Protein AF-A0A7C1F3K2-F1 (afdb_monomer_lite)

Sequence (156 aa):
MSYKEIQKGLMGLLIIILFFAMIFKSTFIVAGTPAAPENSDYEAYPPFNIVNAPPLVMLVLGRDHRNYYEAYTDTTDLNDDGIIDTSYNDAIEYYGYFDSWKCYVYDSTGTPKFVPTRVIDPLTTGNHHYCGGTNEWSGNFLNWLSMSRMDVLKKV

pLDDT: mean 80.81, std 11.97, range [49.84, 96.06]

Radius of gyration: 45.04 Å; chains: 1; bounding box: 130×44×69 Å

Secondary structure (DSSP, 8-state):
--HHHHHHHHHHHHHHHHHHHHHHHHHSTTSPPPPPPPGGGS-SS-S-----PPP---------GGGGSBSS-TT--SSSSSS---S--TTS---SSS-TTEEEEEE-SSS-EEEEEEEPPHHHHTT-----STTEEEHHHHHHHH-BHHHHTT--

Structure (mmCIF, N/CA/C/O backbone):
data_AF-A0A7C1F3K2-F1
#
_entry.id   AF-A0A7C1F3K2-F1
#
loop_
_atom_site.group_PDB
_atom_site.id
_atom_site.type_symbol
_atom_site.label_atom_id
_atom_site.label_alt_id
_atom_site.label_comp_id
_atom_site.label_asym_id
_atom_site.label_entity_id
_atom_site.label_seq_id
_atom_site.pdbx_PDB_ins_code
_atom_site.Cartn_x
_atom_site.Cartn_y
_atom_site.Cartn_z
_atom_site.occupancy
_atom_site.B_iso_or_equiv
_atom_site.auth_seq_id
_atom_site.auth_comp_id
_atom_site.auth_asym_id
_atom_site.auth_atom_id
_atom_site.pdbx_PDB_model_num
ATOM 1 N N . MET A 1 1 ? -115.269 -7.882 47.247 1.00 58.78 1 MET A N 1
ATOM 2 C CA . MET A 1 1 ? -114.058 -7.050 47.067 1.00 58.78 1 MET A CA 1
ATOM 3 C C . MET A 1 1 ? -114.365 -6.037 45.967 1.00 58.78 1 MET A C 1
ATOM 5 O O . MET A 1 1 ? -114.785 -6.450 44.897 1.00 58.78 1 MET A O 1
ATOM 9 N N . SER A 1 2 ? -114.353 -4.736 46.274 1.00 65.00 2 SER A N 1
ATOM 10 C CA . SER A 1 2 ? -114.984 -3.694 45.438 1.00 65.00 2 SER A CA 1
ATOM 11 C C . SER A 1 2 ? -114.157 -3.353 44.189 1.00 65.00 2 SER A C 1
ATOM 13 O O . SER A 1 2 ? -112.954 -3.121 44.293 1.00 65.00 2 SER A O 1
ATOM 15 N N . TYR A 1 3 ? -114.812 -3.268 43.023 1.00 68.06 3 TYR A N 1
ATOM 16 C CA . TYR A 1 3 ? -114.234 -2.971 41.697 1.00 68.06 3 TYR A CA 1
ATOM 17 C C . TYR A 1 3 ? -113.306 -1.738 41.677 1.00 68.06 3 TYR A C 1
ATOM 19 O O . TYR A 1 3 ? -112.302 -1.716 40.967 1.00 68.06 3 TYR A O 1
ATOM 27 N N . LYS A 1 4 ? -113.580 -0.739 42.528 1.00 69.44 4 LYS A N 1
ATOM 28 C CA . LYS A 1 4 ? -112.770 0.485 42.653 1.00 69.44 4 LYS A CA 1
ATOM 29 C C . LYS A 1 4 ? -111.348 0.247 43.177 1.00 69.44 4 LYS A C 1
ATOM 31 O O . LYS A 1 4 ? -110.448 0.995 42.810 1.00 69.44 4 LYS A O 1
ATOM 36 N N . GLU A 1 5 ? -111.127 -0.774 44.002 1.00 68.12 5 GLU A N 1
ATOM 37 C CA . GLU A 1 5 ? -109.796 -1.069 44.556 1.00 68.12 5 GLU A CA 1
ATOM 38 C C . GLU A 1 5 ? -108.934 -1.868 43.564 1.00 68.12 5 GLU A C 1
ATOM 40 O O . GLU A 1 5 ? -107.737 -1.621 43.439 1.00 68.12 5 GLU A O 1
ATOM 45 N N . ILE A 1 6 ? -109.561 -2.725 42.749 1.00 71.00 6 ILE A N 1
ATOM 46 C CA . ILE A 1 6 ? -108.902 -3.419 41.631 1.00 71.00 6 ILE A CA 1
ATOM 47 C C . ILE A 1 6 ? -108.483 -2.412 40.546 1.00 71.00 6 ILE A C 1
ATOM 49 O O . ILE A 1 6 ? -107.372 -2.489 40.024 1.00 71.00 6 ILE A O 1
ATOM 53 N N . GLN A 1 7 ? -109.328 -1.417 40.250 1.00 71.50 7 GLN A N 1
ATOM 54 C CA . GLN A 1 7 ? -109.033 -0.388 39.249 1.00 71.50 7 GLN A CA 1
ATOM 55 C C . GLN A 1 7 ? -107.848 0.510 39.652 1.00 71.50 7 GLN A C 1
ATOM 57 O O . GLN A 1 7 ? -107.014 0.828 38.808 1.00 71.50 7 GLN A O 1
ATOM 62 N N . LYS A 1 8 ? -107.720 0.881 40.935 1.00 74.25 8 LYS A N 1
ATOM 63 C CA . LYS A 1 8 ? -106.565 1.650 41.441 1.00 74.25 8 LYS A CA 1
ATOM 64 C C . LYS A 1 8 ? -105.264 0.844 41.3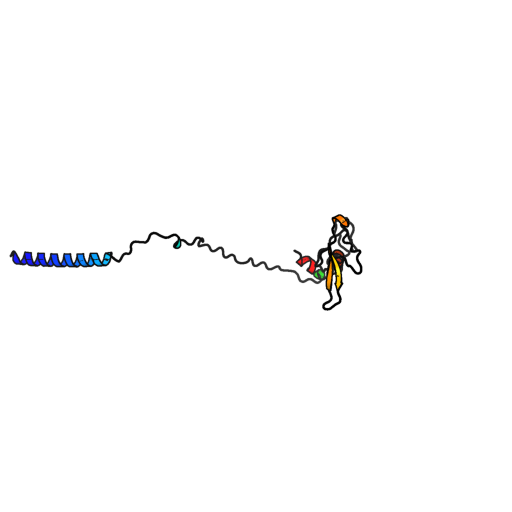90 1.00 74.25 8 LYS A C 1
ATOM 66 O O . LYS A 1 8 ? -104.240 1.385 40.979 1.00 74.25 8 LYS A O 1
ATOM 71 N N . GLY A 1 9 ? -105.310 -0.441 41.752 1.00 76.31 9 GLY A N 1
ATOM 72 C CA . GLY A 1 9 ? -104.153 -1.338 41.666 1.00 76.31 9 GLY A CA 1
ATOM 73 C C . GLY A 1 9 ? -103.674 -1.551 40.226 1.00 76.31 9 GLY A C 1
ATOM 74 O O . GLY A 1 9 ? -102.479 -1.469 39.953 1.00 76.31 9 GLY A O 1
ATOM 75 N N . LEU A 1 10 ? -104.606 -1.734 39.285 1.00 78.69 10 LEU A N 1
ATOM 76 C CA . LEU A 1 10 ? -104.297 -1.900 37.862 1.00 78.69 10 LEU A CA 1
ATOM 77 C C . LEU A 1 10 ? -103.702 -0.625 37.243 1.00 78.69 10 LEU A C 1
ATOM 79 O O . LEU A 1 10 ? -102.753 -0.699 36.464 1.00 78.69 10 LEU A O 1
ATOM 83 N N . MET A 1 11 ? -104.224 0.547 37.616 1.00 76.75 11 MET A N 1
ATOM 84 C CA . MET A 1 11 ? -103.714 1.832 37.129 1.00 76.75 11 MET A CA 1
ATOM 85 C C . MET A 1 11 ? -102.315 2.138 37.692 1.00 76.75 11 MET A C 1
ATOM 87 O O . MET A 1 11 ? -101.464 2.642 36.965 1.00 76.75 11 MET A O 1
ATOM 91 N N . GLY A 1 12 ? -102.040 1.759 38.946 1.00 80.88 12 GLY A N 1
ATOM 92 C CA . GLY A 1 12 ? -100.699 1.839 39.538 1.00 80.88 12 GLY A CA 1
ATOM 93 C C . GLY A 1 12 ? -99.684 0.912 38.858 1.00 80.88 12 GLY A C 1
ATOM 94 O O . GLY A 1 12 ? -98.574 1.341 38.549 1.00 80.88 12 GLY A O 1
ATOM 95 N N . LEU A 1 13 ? -100.079 -0.327 38.544 1.00 82.19 13 LEU A N 1
ATOM 96 C CA . LEU A 1 13 ? -99.236 -1.277 37.810 1.00 82.19 13 LEU A CA 1
ATOM 97 C C . LEU A 1 13 ? -98.892 -0.762 36.399 1.00 82.19 13 LEU A C 1
ATOM 99 O O . LEU A 1 13 ? -97.740 -0.835 35.978 1.00 82.19 13 LEU A O 1
ATOM 103 N N . LEU A 1 14 ? -99.868 -0.186 35.689 1.00 81.94 14 LEU A N 1
ATOM 104 C CA . LEU A 1 14 ? -99.669 0.398 34.357 1.00 81.94 14 LEU A CA 1
ATOM 105 C C . LEU A 1 14 ? -98.675 1.568 34.366 1.00 81.94 14 LEU A C 1
ATOM 107 O O . LEU A 1 14 ? -97.838 1.659 33.470 1.00 81.94 14 LEU A O 1
ATOM 111 N N . ILE A 1 15 ? -98.719 2.430 35.384 1.00 82.75 15 ILE A N 1
ATOM 112 C CA . ILE A 1 15 ? -97.780 3.555 35.514 1.00 82.75 15 ILE A CA 1
ATOM 113 C C . ILE A 1 15 ? -96.354 3.050 35.771 1.00 82.75 15 ILE A C 1
ATOM 115 O O . ILE A 1 15 ? -95.413 3.555 35.164 1.00 82.75 15 ILE A O 1
ATOM 119 N N . ILE A 1 16 ? -96.187 2.020 36.605 1.00 82.50 16 ILE A N 1
ATOM 120 C CA . ILE A 1 16 ? -94.873 1.419 36.884 1.00 82.50 16 ILE A CA 1
ATOM 121 C C . ILE A 1 16 ? -94.289 0.765 35.624 1.00 82.50 16 ILE A C 1
ATOM 123 O O . ILE A 1 16 ? -93.109 0.953 35.329 1.00 82.50 16 ILE A O 1
ATOM 127 N N . ILE A 1 17 ? -95.110 0.053 34.845 1.00 83.56 17 ILE A N 1
ATOM 128 C CA . ILE A 1 17 ? -94.682 -0.580 33.588 1.00 83.56 17 ILE A CA 1
ATOM 129 C C . ILE A 1 17 ? -94.261 0.476 32.559 1.00 83.56 17 ILE A C 1
ATOM 131 O O . ILE A 1 17 ? -93.219 0.333 31.919 1.00 83.56 17 ILE A O 1
ATOM 135 N N . LEU A 1 18 ? -95.028 1.561 32.421 1.00 80.44 18 LEU A N 1
ATOM 136 C CA . LEU A 1 18 ? -94.693 2.653 31.503 1.00 80.44 18 LEU A CA 1
ATOM 137 C C . LEU A 1 18 ? -93.419 3.397 31.931 1.00 80.44 18 LEU A C 1
ATOM 139 O O . LEU A 1 18 ? -92.608 3.755 31.076 1.00 80.44 18 LEU A O 1
ATOM 143 N N . PHE A 1 19 ? -93.201 3.573 33.236 1.00 78.69 19 PHE A N 1
ATOM 144 C CA . PHE A 1 19 ? -91.984 4.184 33.774 1.00 78.69 19 PHE A CA 1
ATOM 145 C C . PHE A 1 19 ? -90.745 3.313 33.510 1.00 78.69 19 PHE A C 1
ATOM 147 O O . PHE A 1 19 ? -89.723 3.814 33.042 1.00 78.69 19 PHE A O 1
ATOM 154 N N . PHE A 1 20 ? -90.854 1.993 33.706 1.00 75.69 20 PHE A N 1
ATOM 155 C CA . PHE A 1 20 ? -89.773 1.053 33.391 1.00 75.69 20 PHE A CA 1
ATOM 156 C C . PHE A 1 20 ? -89.473 0.987 31.888 1.00 75.69 20 PHE A C 1
ATOM 158 O O . PHE A 1 20 ? -88.307 0.980 31.503 1.00 75.69 20 PHE A O 1
ATOM 165 N N . ALA A 1 21 ? -90.496 1.007 31.028 1.00 77.88 21 ALA A N 1
ATOM 166 C CA . ALA A 1 21 ? -90.320 0.991 29.575 1.00 77.88 21 ALA A CA 1
ATOM 167 C C . ALA A 1 21 ? -89.624 2.258 29.044 1.00 77.88 21 ALA A C 1
ATOM 169 O O . ALA A 1 21 ? -88.837 2.187 28.097 1.00 77.88 21 ALA A O 1
ATOM 170 N N . MET A 1 22 ? -89.882 3.417 29.658 1.00 72.19 22 MET A N 1
ATOM 171 C CA . MET A 1 22 ? -89.261 4.681 29.260 1.00 72.19 22 MET A CA 1
ATOM 172 C C . MET A 1 22 ? -87.776 4.742 29.662 1.00 72.19 22 MET A C 1
ATOM 174 O O . MET A 1 22 ? -86.954 5.193 28.865 1.00 72.19 22 MET A O 1
ATOM 178 N N . ILE A 1 23 ? -87.413 4.201 30.833 1.00 68.81 23 ILE A N 1
ATOM 179 C CA . ILE A 1 23 ? -86.009 4.049 31.265 1.00 68.81 23 ILE A CA 1
ATOM 180 C C . ILE A 1 23 ? -85.272 3.018 30.397 1.00 68.81 23 ILE A C 1
ATOM 182 O O . ILE A 1 23 ? -84.124 3.238 30.023 1.00 68.81 23 ILE A O 1
ATOM 186 N N . PHE A 1 24 ? -85.934 1.924 30.006 1.00 64.50 24 PHE A N 1
ATOM 187 C CA . PHE A 1 24 ? -85.323 0.896 29.154 1.00 64.50 24 PHE A CA 1
ATOM 188 C C . PHE A 1 24 ? -85.001 1.407 27.739 1.00 64.50 24 PHE A C 1
ATOM 190 O O . PHE A 1 24 ? -84.030 0.970 27.126 1.00 64.50 24 PHE A O 1
ATOM 197 N N . LYS A 1 25 ? -85.789 2.359 27.215 1.00 61.34 25 LYS A N 1
ATOM 198 C CA . LYS A 1 25 ? -85.507 3.015 25.927 1.00 61.34 25 LYS A CA 1
ATOM 199 C C . LYS A 1 25 ? -84.327 3.988 25.991 1.00 61.34 25 LYS A C 1
ATOM 201 O O . LYS A 1 25 ? -83.610 4.098 25.002 1.00 61.34 25 LYS A O 1
ATOM 206 N N . SER A 1 26 ? -84.128 4.707 27.099 1.00 58.44 26 SER A N 1
ATOM 207 C CA . SER A 1 26 ? -83.065 5.719 27.190 1.00 58.44 26 SER A CA 1
ATOM 208 C C . SER A 1 26 ? -81.681 5.118 27.446 1.00 58.44 26 SER A C 1
ATOM 210 O O . SER A 1 26 ? -80.692 5.677 26.977 1.00 58.44 26 SER A O 1
ATOM 212 N N . THR A 1 27 ? -81.591 3.962 28.115 1.00 57.03 27 THR A N 1
ATOM 213 C CA . THR A 1 27 ? -80.306 3.307 28.419 1.00 57.03 27 THR A CA 1
ATOM 214 C C . THR A 1 27 ? -79.730 2.485 27.262 1.00 57.03 27 THR A C 1
ATOM 216 O O . THR A 1 27 ? -78.521 2.278 27.227 1.00 57.03 27 THR A O 1
ATOM 219 N N . PHE A 1 28 ? -80.540 2.074 26.278 1.00 51.28 28 PHE A N 1
ATOM 220 C CA . PHE A 1 28 ? -80.064 1.298 25.119 1.00 51.28 28 PHE A CA 1
ATOM 221 C C . PHE A 1 28 ? -79.664 2.131 23.887 1.00 51.28 28 PHE A C 1
ATOM 223 O O . PHE A 1 28 ? -79.076 1.579 22.962 1.00 51.28 28 PHE A O 1
ATOM 230 N N . ILE A 1 29 ? -79.918 3.446 23.857 1.00 49.84 29 ILE A N 1
ATOM 231 C CA . ILE A 1 29 ? -79.563 4.298 22.698 1.00 49.84 29 ILE A CA 1
ATOM 232 C C . ILE A 1 29 ? -78.094 4.787 22.749 1.00 49.84 29 ILE A C 1
ATOM 234 O O . ILE A 1 29 ? -77.592 5.328 21.770 1.00 49.84 29 ILE A O 1
ATOM 238 N N . VAL A 1 30 ? -77.357 4.530 23.839 1.00 53.41 30 VAL A N 1
ATOM 239 C CA . VAL A 1 30 ? -75.931 4.915 23.991 1.00 53.41 30 VAL A CA 1
ATOM 240 C C . VAL A 1 30 ? -74.983 3.702 23.949 1.00 53.41 30 VAL A C 1
ATOM 242 O O . VAL A 1 30 ? -73.824 3.786 24.337 1.00 53.41 30 VAL A O 1
ATOM 245 N N . ALA A 1 31 ? -75.431 2.557 23.434 1.00 52.03 31 ALA A N 1
ATOM 246 C CA . ALA A 1 31 ? -74.506 1.531 22.960 1.00 52.03 31 ALA A CA 1
ATOM 247 C C . ALA A 1 31 ? -74.243 1.811 21.478 1.00 52.03 31 ALA A C 1
ATOM 249 O O . ALA A 1 31 ? -75.000 1.370 20.614 1.00 52.03 31 ALA A O 1
ATOM 250 N N . GLY A 1 32 ? -73.217 2.620 21.193 1.00 58.31 32 GLY A N 1
ATOM 251 C CA . GLY A 1 32 ? -72.743 2.822 19.826 1.00 58.31 32 GLY A CA 1
ATOM 252 C C . GLY A 1 32 ? -72.566 1.463 19.152 1.00 58.31 32 GLY A C 1
ATOM 253 O O . GLY A 1 32 ? -71.956 0.558 19.721 1.00 58.31 32 GLY A O 1
ATOM 254 N N . THR A 1 33 ? -73.153 1.293 17.970 1.00 59.16 33 THR A N 1
ATOM 255 C CA . THR A 1 33 ? -72.900 0.114 17.139 1.00 59.16 33 THR A CA 1
ATOM 256 C C . THR A 1 33 ? -71.388 -0.020 16.964 1.00 59.16 33 THR A C 1
ATOM 258 O O . THR A 1 33 ? -70.763 1.002 16.665 1.00 59.16 33 THR A O 1
ATOM 261 N N . PRO A 1 34 ? -70.777 -1.208 17.144 1.00 59.38 34 PRO A N 1
ATOM 262 C CA . PRO A 1 34 ? -69.359 -1.356 16.852 1.00 59.38 34 PRO A CA 1
ATOM 263 C C . PRO A 1 34 ? -69.150 -0.946 15.393 1.00 59.38 34 PRO A C 1
ATOM 265 O O . PRO A 1 34 ? -69.773 -1.514 14.493 1.00 59.38 34 PRO A O 1
ATOM 268 N N . ALA A 1 35 ? -68.353 0.101 15.173 1.00 69.38 35 ALA A N 1
ATOM 269 C CA . ALA A 1 35 ? -67.942 0.474 13.831 1.00 69.38 35 ALA A CA 1
ATOM 270 C C . ALA A 1 35 ? -67.192 -0.720 13.227 1.00 69.38 35 ALA A C 1
ATOM 272 O O . ALA A 1 35 ? -66.445 -1.407 13.930 1.00 69.38 35 ALA A O 1
ATOM 273 N N . ALA A 1 36 ? -67.442 -1.013 11.951 1.00 73.44 36 ALA A N 1
ATOM 274 C CA . ALA A 1 36 ? -66.643 -2.005 11.247 1.00 73.44 36 ALA A CA 1
ATOM 275 C C . ALA A 1 36 ? -65.179 -1.533 11.263 1.00 73.44 36 ALA A C 1
ATOM 277 O O . ALA A 1 36 ? -64.957 -0.341 11.051 1.00 73.44 36 ALA A O 1
ATOM 278 N N . PRO A 1 37 ? -64.208 -2.420 11.535 1.00 69.12 37 PRO A N 1
ATOM 279 C CA . PRO A 1 37 ? -62.809 -2.020 11.585 1.00 69.12 37 PRO A CA 1
ATOM 280 C C . PRO A 1 37 ? -62.394 -1.439 10.231 1.00 69.12 37 PRO A C 1
ATOM 282 O O . PRO A 1 37 ? -62.668 -2.032 9.181 1.00 69.12 37 PRO A O 1
ATOM 285 N N . GLU A 1 38 ? -61.764 -0.270 10.251 1.00 72.81 38 GLU A N 1
ATOM 286 C CA . GLU A 1 38 ? -61.236 0.379 9.052 1.00 72.81 38 GLU A CA 1
ATOM 287 C C . GLU A 1 38 ? -59.775 -0.043 8.839 1.00 72.81 38 GLU A C 1
ATOM 289 O O . GLU A 1 38 ? -59.090 -0.465 9.766 1.00 72.81 38 GLU A O 1
ATOM 294 N N . ASN A 1 39 ? -59.249 0.060 7.613 1.00 68.38 39 ASN A N 1
ATOM 295 C CA . ASN A 1 39 ? -57.853 -0.320 7.326 1.00 68.38 39 ASN A CA 1
ATOM 296 C C . ASN A 1 39 ? -56.816 0.469 8.154 1.00 68.38 39 ASN A C 1
ATOM 298 O O . ASN A 1 39 ? -55.666 0.052 8.230 1.00 68.38 39 ASN A O 1
ATOM 302 N N . SER A 1 40 ? -57.208 1.591 8.762 1.00 72.75 40 SER A N 1
ATOM 303 C CA . SER A 1 40 ? -56.399 2.355 9.716 1.00 72.75 40 SER A CA 1
ATOM 304 C C . SER A 1 40 ? -56.274 1.704 11.096 1.00 72.75 40 SER A C 1
ATOM 306 O O . SER A 1 40 ? -55.366 2.065 11.835 1.00 72.75 40 SER A O 1
ATOM 308 N N . ASP A 1 41 ? -57.155 0.759 11.442 1.00 68.94 41 ASP A N 1
ATOM 309 C CA . ASP A 1 41 ? -57.119 0.021 12.713 1.00 68.94 41 ASP A CA 1
ATOM 310 C C . ASP A 1 41 ? -56.106 -1.138 12.685 1.00 68.94 41 ASP A C 1
ATOM 312 O O . ASP A 1 41 ? -55.822 -1.756 13.712 1.00 68.94 41 ASP A O 1
ATOM 316 N N . TYR A 1 42 ? -55.550 -1.437 11.507 1.00 68.06 42 TYR A N 1
ATOM 317 C CA . TYR A 1 42 ? -54.534 -2.459 11.306 1.00 68.06 42 TYR A CA 1
ATOM 318 C C . TYR A 1 42 ? -53.190 -1.798 10.993 1.00 68.06 42 TYR A C 1
ATOM 320 O O . TYR A 1 42 ? -52.968 -1.283 9.898 1.00 68.06 42 TYR A O 1
ATOM 328 N N . GLU A 1 43 ? -52.250 -1.848 11.935 1.00 67.50 43 GLU A N 1
ATOM 329 C CA . GLU A 1 43 ? -50.857 -1.531 11.627 1.00 67.50 43 GLU A CA 1
ATOM 330 C C . GLU A 1 43 ? -50.243 -2.681 10.813 1.00 67.50 43 GLU A C 1
ATOM 332 O O . GLU A 1 43 ? -50.310 -3.848 11.198 1.00 67.50 43 GLU A O 1
ATOM 337 N N . ALA A 1 44 ? -49.624 -2.364 9.673 1.00 66.69 44 ALA A N 1
ATOM 338 C CA . ALA A 1 44 ? -49.030 -3.346 8.757 1.00 66.69 44 ALA A CA 1
ATOM 339 C C . ALA A 1 44 ? -47.754 -4.028 9.299 1.00 66.69 44 ALA A C 1
ATOM 341 O O . ALA A 1 44 ? -47.118 -4.807 8.585 1.00 66.69 44 ALA A O 1
ATOM 342 N N . TYR A 1 45 ? -47.358 -3.733 10.539 1.00 63.88 45 TYR A N 1
ATOM 343 C CA . TYR A 1 45 ? -46.129 -4.232 11.138 1.00 63.88 45 TYR A CA 1
ATOM 344 C C . TYR A 1 45 ? -46.439 -5.295 12.198 1.00 63.88 45 TYR A C 1
ATOM 346 O O . TYR A 1 45 ? -47.209 -5.041 13.124 1.00 63.88 45 TYR A O 1
ATOM 354 N N . PRO A 1 46 ? -45.852 -6.500 12.091 1.00 70.12 46 PRO A N 1
ATOM 355 C CA . PRO A 1 46 ? -46.041 -7.534 13.095 1.00 70.12 46 PRO A CA 1
ATOM 356 C C . PRO A 1 46 ? -45.496 -7.065 14.461 1.00 70.12 46 PRO A C 1
ATOM 358 O O . PRO A 1 46 ? -44.421 -6.468 14.516 1.00 70.12 46 PRO A O 1
ATOM 361 N N . PRO A 1 47 ? -46.167 -7.392 15.583 1.00 63.31 47 PRO A N 1
ATOM 362 C CA . PRO A 1 47 ? -45.800 -6.948 16.937 1.00 63.31 47 PRO A CA 1
ATOM 363 C C . PRO A 1 47 ? -44.473 -7.525 17.461 1.00 63.31 47 PRO A C 1
ATOM 365 O O . PRO A 1 47 ? -44.040 -7.204 18.568 1.00 63.31 47 PRO A O 1
ATOM 368 N N . PHE A 1 48 ? -43.785 -8.341 16.664 1.00 62.19 48 PHE A N 1
ATOM 369 C CA . PHE A 1 48 ? -42.379 -8.653 16.865 1.00 62.19 48 PHE A CA 1
ATOM 370 C C . PHE A 1 48 ? -41.557 -7.602 16.131 1.00 62.19 48 PHE A C 1
ATOM 372 O O . PHE A 1 48 ? -41.134 -7.802 14.994 1.00 62.19 48 PHE A O 1
ATOM 379 N N . ASN A 1 49 ? -41.320 -6.476 16.802 1.00 54.78 49 ASN A N 1
ATOM 380 C CA . ASN A 1 49 ? -40.198 -5.624 16.448 1.00 54.78 49 ASN A CA 1
ATOM 381 C C . ASN A 1 49 ? -38.941 -6.502 16.452 1.00 54.78 49 ASN A C 1
ATOM 383 O O . ASN A 1 49 ? -38.407 -6.839 17.510 1.00 54.78 49 ASN A O 1
ATOM 387 N N . ILE A 1 50 ? -38.459 -6.871 15.265 1.00 59.78 50 ILE A N 1
ATOM 388 C CA . ILE A 1 50 ? -37.052 -7.189 15.078 1.00 59.78 50 ILE A CA 1
ATOM 389 C C . ILE A 1 50 ? -36.379 -5.849 15.331 1.00 59.78 50 ILE A C 1
ATOM 391 O O . ILE A 1 50 ? -36.303 -5.002 14.444 1.00 59.78 50 ILE A O 1
ATOM 395 N N . VAL A 1 51 ? -35.995 -5.596 16.581 1.00 59.88 51 VAL A N 1
ATOM 396 C CA . VAL A 1 51 ? -35.081 -4.506 16.883 1.00 59.88 51 VAL A CA 1
ATOM 397 C C . VAL A 1 51 ? -33.874 -4.804 16.009 1.00 59.88 51 VAL A C 1
ATOM 399 O O . VAL A 1 51 ? -33.143 -5.760 16.266 1.00 59.88 51 VAL A O 1
ATOM 402 N N . ASN A 1 52 ? -33.719 -4.048 14.924 1.00 59.41 52 ASN A N 1
ATOM 403 C CA . ASN A 1 52 ? -32.512 -4.042 14.121 1.00 59.41 52 ASN A CA 1
ATOM 404 C C . ASN A 1 52 ? -31.440 -3.387 14.994 1.00 59.41 52 ASN A C 1
ATOM 406 O O . ASN A 1 52 ? -31.112 -2.214 14.838 1.00 59.41 52 ASN A O 1
ATOM 410 N N . ALA A 1 53 ? -31.007 -4.111 16.026 1.00 70.31 53 ALA A N 1
ATOM 411 C CA . ALA A 1 53 ? -29.907 -3.704 16.861 1.00 70.31 53 ALA A CA 1
ATOM 412 C C . ALA A 1 53 ? -28.688 -3.703 15.936 1.00 70.31 53 ALA A C 1
ATOM 414 O O . ALA A 1 53 ? -28.420 -4.733 15.306 1.00 70.31 53 ALA A O 1
ATOM 415 N N . PRO A 1 54 ? -27.980 -2.570 15.793 1.00 75.94 54 PRO A N 1
ATOM 416 C CA . PRO A 1 54 ? -26.766 -2.557 15.002 1.00 75.94 54 PRO A CA 1
ATOM 417 C C . PRO A 1 54 ? -25.841 -3.645 15.565 1.00 75.94 54 PRO A C 1
ATOM 419 O O . PRO A 1 54 ? -25.647 -3.694 16.786 1.00 75.94 54 PRO A O 1
ATOM 422 N N . PRO A 1 55 ? -25.321 -4.556 14.727 1.00 72.00 55 PRO A N 1
ATOM 423 C CA . PRO A 1 55 ? -24.449 -5.612 15.208 1.00 7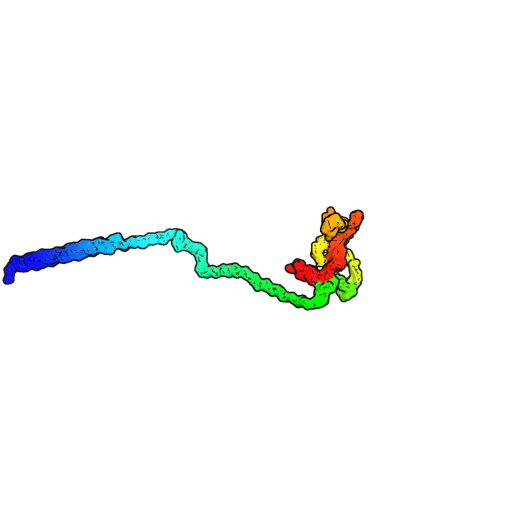2.00 55 PRO A CA 1
ATOM 424 C C . PRO A 1 55 ? -23.231 -4.973 15.882 1.00 72.00 55 PRO A C 1
ATOM 426 O O . PRO A 1 55 ? -22.459 -4.254 15.248 1.00 72.00 55 PRO A O 1
ATOM 429 N N . LEU A 1 56 ? -23.065 -5.212 17.185 1.00 76.94 56 LEU A N 1
ATOM 430 C CA . LEU A 1 56 ? -21.878 -4.794 17.925 1.00 76.94 56 LEU A CA 1
ATOM 431 C C . LEU A 1 56 ? -20.749 -5.785 17.634 1.00 76.94 56 LEU A C 1
ATOM 433 O O . LEU A 1 56 ? -20.555 -6.754 18.365 1.00 76.94 56 LEU A O 1
ATOM 437 N N . VAL A 1 57 ? -20.011 -5.554 16.549 1.00 81.19 57 VAL A N 1
ATOM 438 C CA . VAL A 1 57 ? -18.755 -6.265 16.286 1.00 81.19 57 VAL A CA 1
ATOM 439 C C . VAL A 1 57 ? -17.621 -5.466 16.921 1.00 81.19 57 VAL A C 1
ATOM 441 O O . VAL A 1 57 ? -17.316 -4.356 16.491 1.00 81.19 57 VAL A O 1
ATOM 444 N N . MET A 1 58 ? -16.997 -6.021 17.959 1.00 82.00 58 MET A N 1
ATOM 445 C CA . MET A 1 58 ? -15.740 -5.504 18.498 1.00 82.00 58 MET A CA 1
ATOM 446 C C . MET A 1 58 ? -14.594 -6.327 17.920 1.00 82.00 58 MET A C 1
ATOM 448 O O . MET A 1 58 ? -14.500 -7.528 18.167 1.00 82.00 58 MET A O 1
ATOM 452 N N . LEU A 1 59 ? -13.719 -5.677 17.159 1.00 79.06 59 LEU A N 1
ATOM 453 C CA . LEU A 1 59 ? -12.528 -6.310 16.609 1.00 79.06 59 LEU A CA 1
ATOM 454 C C . LEU A 1 59 ? -11.408 -6.222 17.656 1.00 79.06 59 LEU A C 1
ATOM 456 O O . LEU A 1 59 ? -10.933 -5.135 17.981 1.00 79.06 59 LEU A O 1
ATOM 460 N N . VAL A 1 60 ? -11.036 -7.364 18.238 1.00 82.94 60 VAL A N 1
ATOM 461 C CA . VAL A 1 60 ? -9.954 -7.455 19.229 1.00 82.94 60 VAL A CA 1
ATOM 462 C C . VAL A 1 60 ? -8.652 -7.761 18.493 1.00 82.94 60 VAL A C 1
ATOM 464 O O . VAL A 1 60 ? -8.508 -8.834 17.914 1.00 82.94 60 VAL A O 1
ATOM 467 N N . LEU A 1 61 ? -7.704 -6.821 18.516 1.00 80.31 61 LEU A N 1
ATOM 468 C CA . LEU A 1 61 ? -6.374 -6.980 17.920 1.00 80.31 61 LEU A CA 1
ATOM 469 C C . LEU A 1 61 ? -5.297 -7.048 19.003 1.00 80.31 61 LEU A C 1
ATOM 471 O O . LEU A 1 61 ? -5.311 -6.272 19.961 1.00 80.31 61 LEU A O 1
ATOM 475 N N . GLY A 1 62 ? -4.335 -7.953 18.818 1.00 83.12 62 GLY A N 1
ATOM 476 C CA . GLY A 1 62 ? -3.122 -8.005 19.629 1.00 83.12 62 GLY A CA 1
ATOM 477 C C . GLY A 1 62 ? -2.231 -6.790 19.365 1.00 83.12 62 GLY A C 1
ATOM 478 O O . GLY A 1 62 ? -1.996 -6.410 18.215 1.00 83.12 62 GLY A O 1
ATOM 479 N N . ARG A 1 63 ? -1.727 -6.167 20.435 1.00 84.75 63 ARG A N 1
ATOM 480 C CA . ARG A 1 63 ? -0.760 -5.066 20.356 1.00 84.75 63 ARG A CA 1
ATOM 481 C C . ARG A 1 63 ? 0.649 -5.619 20.556 1.00 84.75 63 ARG A C 1
ATOM 483 O O . ARG A 1 63 ? 1.195 -5.543 21.653 1.00 84.75 63 ARG A O 1
ATOM 490 N N . ASP A 1 64 ? 1.229 -6.134 19.480 1.00 87.81 64 ASP A N 1
ATOM 491 C CA . ASP A 1 64 ? 2.578 -6.701 19.481 1.00 87.81 64 ASP A CA 1
ATOM 492 C C . ASP A 1 64 ? 3.563 -5.844 18.683 1.00 87.81 64 ASP A C 1
ATOM 494 O O . ASP A 1 64 ? 3.216 -5.266 17.653 1.00 87.81 64 ASP A O 1
ATOM 498 N N . HIS A 1 65 ? 4.825 -5.795 19.128 1.00 88.31 65 HIS A N 1
ATOM 499 C CA . HIS A 1 65 ? 5.893 -5.038 18.454 1.00 88.31 65 HIS A CA 1
ATOM 500 C C . HIS A 1 65 ? 6.113 -5.493 17.004 1.00 88.31 65 HIS A C 1
ATOM 502 O O . HIS A 1 65 ? 6.444 -4.682 16.146 1.00 88.31 65 HIS A O 1
ATOM 508 N N . ARG A 1 66 ? 5.863 -6.777 16.717 1.00 85.75 66 ARG A N 1
ATOM 509 C CA . ARG A 1 66 ? 6.006 -7.346 15.374 1.00 85.75 66 ARG A CA 1
ATOM 510 C C . ARG A 1 66 ? 5.025 -6.766 14.369 1.00 85.75 66 ARG A C 1
ATOM 512 O O . ARG A 1 66 ? 5.319 -6.785 13.183 1.00 85.75 66 ARG A O 1
ATOM 519 N N . ASN A 1 67 ? 3.893 -6.233 14.824 1.00 87.62 67 ASN A N 1
ATOM 520 C CA . ASN A 1 67 ? 2.903 -5.653 13.925 1.00 87.62 67 ASN A CA 1
ATOM 521 C C . ASN A 1 67 ? 3.338 -4.272 13.394 1.00 87.62 67 ASN A C 1
ATOM 523 O O . ASN A 1 67 ? 2.759 -3.779 12.430 1.00 87.62 67 ASN A O 1
ATOM 527 N N . TYR A 1 68 ? 4.364 -3.663 13.998 1.00 87.56 68 TYR A N 1
ATOM 528 C CA . TYR A 1 68 ? 4.939 -2.385 13.568 1.00 87.56 68 TYR A CA 1
ATOM 529 C C . TYR A 1 68 ? 6.166 -2.543 12.664 1.00 87.56 68 TYR A C 1
ATOM 531 O O . TYR A 1 68 ? 6.698 -1.536 12.204 1.00 87.56 68 TYR A O 1
ATOM 539 N N . TYR A 1 69 ? 6.618 -3.775 12.417 1.00 90.50 69 TYR A N 1
ATOM 540 C CA . TYR A 1 69 ? 7.622 -4.035 11.391 1.00 90.50 69 TYR A CA 1
ATOM 541 C C . TYR A 1 69 ? 7.023 -3.897 9.993 1.00 90.50 69 TYR A C 1
ATOM 543 O O . TYR A 1 69 ? 5.797 -3.872 9.817 1.00 90.50 69 TYR A O 1
ATOM 551 N N . GLU A 1 70 ? 7.914 -3.802 9.014 1.00 90.00 70 GLU A N 1
ATOM 552 C CA . GLU A 1 70 ? 7.598 -3.791 7.598 1.00 90.00 70 GLU A CA 1
ATOM 553 C C . GLU A 1 70 ? 6.651 -4.942 7.237 1.00 90.00 70 GLU A C 1
ATOM 555 O O . GLU A 1 70 ? 6.760 -6.076 7.726 1.00 90.00 70 GLU A O 1
ATOM 560 N N . ALA A 1 71 ? 5.653 -4.618 6.417 1.00 89.88 71 ALA A N 1
ATOM 561 C CA . ALA A 1 71 ? 4.661 -5.586 5.973 1.00 89.88 71 ALA A CA 1
ATOM 562 C C . ALA A 1 71 ? 5.300 -6.697 5.131 1.00 89.88 71 ALA A C 1
ATOM 564 O O . ALA A 1 71 ? 4.951 -7.866 5.289 1.00 89.88 71 ALA A O 1
ATOM 565 N N . TYR A 1 72 ? 6.258 -6.317 4.287 1.00 90.19 72 TYR A N 1
ATOM 566 C CA . TYR A 1 72 ? 6.908 -7.173 3.304 1.00 90.19 72 TYR A CA 1
ATOM 567 C C . TYR A 1 72 ? 8.371 -7.362 3.701 1.00 90.19 72 TYR A C 1
ATOM 569 O O . TYR A 1 72 ? 9.214 -6.510 3.433 1.00 90.19 72 TYR A O 1
ATOM 577 N N . THR A 1 73 ? 8.641 -8.454 4.413 1.00 83.00 73 THR A N 1
ATOM 578 C CA . THR A 1 73 ? 9.970 -8.774 4.952 1.00 83.00 73 THR A CA 1
ATOM 579 C C . THR A 1 73 ? 10.789 -9.604 3.973 1.00 83.00 73 THR A C 1
ATOM 581 O O . THR A 1 73 ? 10.232 -10.412 3.239 1.00 83.00 73 THR A O 1
ATOM 584 N N . ASP A 1 74 ? 12.111 -9.533 4.081 1.00 79.69 74 ASP A N 1
ATOM 585 C CA . ASP A 1 74 ? 13.091 -10.302 3.297 1.00 79.69 74 ASP A CA 1
ATOM 586 C C . ASP A 1 74 ? 13.161 -11.806 3.633 1.00 79.69 74 ASP A C 1
ATOM 588 O O . ASP A 1 74 ? 14.093 -12.497 3.228 1.00 79.69 74 ASP A O 1
ATOM 592 N N . THR A 1 75 ? 12.202 -12.319 4.406 1.00 79.06 75 THR A N 1
ATOM 593 C CA . THR A 1 75 ? 12.159 -13.711 4.890 1.00 79.06 75 THR A CA 1
ATOM 594 C C . THR A 1 75 ? 10.939 -14.484 4.405 1.00 79.06 75 THR A C 1
ATOM 596 O O . THR A 1 75 ? 10.794 -15.663 4.729 1.00 79.06 75 THR A O 1
ATOM 599 N N . THR A 1 76 ? 10.055 -13.836 3.648 1.00 80.75 76 THR A N 1
ATOM 600 C CA . THR A 1 76 ? 8.803 -14.420 3.167 1.00 80.75 76 THR A CA 1
ATOM 601 C C . THR A 1 76 ? 8.804 -14.500 1.653 1.00 80.75 76 THR A C 1
ATOM 603 O O . THR A 1 76 ? 9.200 -13.551 0.986 1.00 80.75 76 THR A O 1
ATOM 606 N N . ASP A 1 77 ? 8.337 -15.627 1.139 1.00 86.00 77 ASP A N 1
ATOM 607 C CA . ASP A 1 77 ? 7.925 -15.780 -0.251 1.00 86.00 77 ASP A CA 1
ATOM 608 C C . ASP A 1 77 ? 6.495 -15.224 -0.371 1.00 86.00 77 ASP A C 1
ATOM 610 O O . ASP A 1 77 ? 5.605 -15.648 0.373 1.00 86.00 77 ASP A O 1
ATOM 614 N N . LEU A 1 78 ? 6.302 -14.196 -1.202 1.00 85.88 78 LEU A N 1
ATOM 615 C CA . LEU A 1 78 ? 5.013 -13.516 -1.360 1.00 85.88 78 LEU A CA 1
ATOM 616 C C . LEU A 1 78 ? 4.238 -13.993 -2.595 1.00 85.88 78 LEU A C 1
ATOM 618 O O . LEU A 1 78 ? 3.046 -13.693 -2.700 1.00 85.88 78 LEU A O 1
ATOM 622 N N . ASN A 1 79 ? 4.889 -14.691 -3.527 1.00 83.75 79 ASN A N 1
ATOM 623 C CA . ASN A 1 79 ? 4.306 -15.134 -4.795 1.00 83.75 79 ASN A CA 1
ATOM 624 C C . ASN A 1 79 ? 4.240 -16.672 -4.935 1.00 83.75 79 ASN A C 1
ATOM 626 O O . ASN A 1 79 ? 3.773 -17.160 -5.967 1.00 83.75 79 ASN A O 1
ATOM 630 N N . ASP A 1 80 ? 4.656 -17.403 -3.898 1.00 84.25 80 ASP A N 1
ATOM 631 C CA . ASP A 1 80 ? 4.725 -18.863 -3.811 1.00 84.25 80 ASP A CA 1
ATOM 632 C C . ASP A 1 80 ? 5.577 -19.502 -4.933 1.00 84.25 80 ASP A C 1
ATOM 634 O O . ASP A 1 80 ? 5.302 -20.623 -5.381 1.00 84.25 80 ASP A O 1
ATOM 638 N N . ASP A 1 81 ? 6.616 -18.809 -5.417 1.00 85.62 81 ASP A N 1
ATOM 639 C CA . ASP A 1 81 ? 7.531 -19.333 -6.441 1.00 85.62 81 ASP A CA 1
ATOM 640 C C . ASP A 1 81 ? 8.669 -20.207 -5.868 1.00 85.62 81 ASP A C 1
ATOM 642 O O . ASP A 1 81 ? 9.420 -20.848 -6.617 1.00 85.62 81 ASP A O 1
ATOM 646 N N . GLY A 1 82 ? 8.753 -20.309 -4.538 1.00 83.81 82 GLY A N 1
ATOM 647 C CA . GLY A 1 82 ? 9.755 -21.079 -3.808 1.00 83.81 82 GLY A CA 1
ATOM 648 C C . GLY A 1 82 ? 11.070 -20.330 -3.579 1.00 83.81 82 GLY A C 1
ATOM 649 O O . GLY A 1 82 ? 12.012 -20.917 -3.033 1.00 83.81 82 GLY A O 1
ATOM 650 N N . ILE A 1 83 ? 11.155 -19.061 -3.980 1.00 84.62 83 ILE A N 1
ATOM 651 C CA . ILE A 1 83 ? 12.272 -18.151 -3.744 1.00 84.62 83 ILE A CA 1
ATOM 652 C C . ILE A 1 83 ? 11.798 -17.059 -2.783 1.00 84.62 83 ILE A C 1
ATOM 654 O O . ILE A 1 83 ? 10.702 -16.527 -2.876 1.00 84.62 83 ILE A O 1
ATOM 658 N N . ILE A 1 84 ? 12.641 -16.715 -1.814 1.00 84.25 84 ILE A N 1
ATOM 659 C CA . ILE A 1 84 ? 12.315 -15.650 -0.865 1.00 84.25 84 ILE A CA 1
ATOM 660 C C . ILE A 1 84 ? 12.477 -14.287 -1.551 1.00 84.25 84 ILE A C 1
ATOM 662 O O . ILE A 1 84 ? 13.550 -13.985 -2.085 1.00 84.25 84 ILE A O 1
ATOM 666 N N . ASP A 1 85 ? 11.453 -13.436 -1.463 1.00 86.81 85 ASP A N 1
ATOM 667 C CA . ASP A 1 85 ? 11.486 -12.065 -1.974 1.00 86.81 85 ASP A CA 1
ATOM 668 C C . ASP A 1 85 ? 12.300 -11.152 -1.039 1.00 86.81 85 ASP A C 1
ATOM 670 O O . ASP A 1 85 ? 11.784 -10.533 -0.109 1.00 86.81 85 ASP A O 1
ATOM 674 N N . THR A 1 86 ? 13.608 -11.036 -1.282 1.00 85.75 86 THR A N 1
ATOM 675 C CA . THR A 1 86 ? 14.495 -10.192 -0.452 1.00 85.75 86 THR A CA 1
ATOM 676 C C . THR A 1 86 ? 14.427 -8.697 -0.776 1.00 85.75 86 THR A C 1
ATOM 678 O O . THR A 1 86 ? 14.961 -7.868 -0.042 1.00 85.75 86 THR A O 1
ATOM 681 N N . SER A 1 87 ? 13.843 -8.331 -1.914 1.00 89.25 87 SER A N 1
ATOM 682 C CA . SER A 1 87 ? 13.801 -6.956 -2.418 1.00 89.25 87 SER A CA 1
ATOM 683 C C . SER A 1 87 ? 12.478 -6.673 -3.115 1.00 89.25 87 SER A C 1
ATOM 685 O O . SER A 1 87 ? 11.705 -7.590 -3.374 1.00 89.25 87 SER A O 1
ATOM 687 N N . TYR A 1 88 ? 12.240 -5.408 -3.464 1.00 89.31 88 TYR A N 1
ATOM 688 C CA . TYR A 1 88 ? 11.102 -5.034 -4.298 1.00 89.31 88 TYR A CA 1
ATOM 689 C C . TYR A 1 88 ? 11.066 -5.865 -5.585 1.00 89.31 88 TYR A C 1
ATOM 691 O O . TYR A 1 88 ? 12.037 -5.886 -6.347 1.00 89.31 88 TYR A O 1
ATOM 699 N 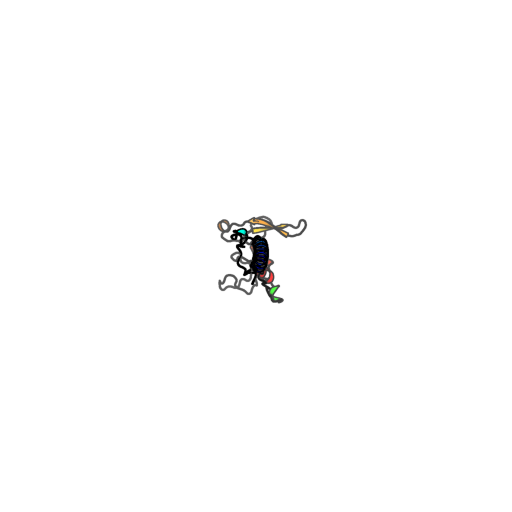N . ASN A 1 89 ? 9.927 -6.504 -5.824 1.00 89.44 89 ASN A N 1
ATOM 700 C CA . ASN A 1 89 ? 9.634 -7.263 -7.022 1.00 89.44 89 ASN A CA 1
ATOM 701 C C . ASN A 1 89 ? 8.411 -6.641 -7.699 1.00 89.44 89 ASN A C 1
ATOM 703 O O . ASN A 1 89 ? 7.307 -6.651 -7.163 1.00 89.44 89 ASN A O 1
ATOM 707 N N . ASP A 1 90 ? 8.612 -6.086 -8.892 1.00 87.88 90 ASP A N 1
ATOM 708 C CA . ASP A 1 90 ? 7.564 -5.364 -9.618 1.00 87.88 90 ASP A CA 1
ATOM 709 C C . ASP A 1 90 ? 6.420 -6.267 -10.106 1.00 87.88 90 ASP A C 1
ATOM 711 O O . ASP A 1 90 ? 5.339 -5.767 -10.410 1.00 87.88 90 ASP A O 1
ATOM 715 N N . ALA A 1 91 ? 6.641 -7.585 -10.158 1.00 87.00 91 ALA A N 1
ATOM 716 C CA . ALA A 1 91 ? 5.614 -8.560 -10.516 1.00 87.00 91 ALA A CA 1
ATOM 717 C C . ALA A 1 91 ? 4.575 -8.781 -9.401 1.00 87.00 91 ALA A C 1
ATOM 719 O O . ALA A 1 91 ? 3.527 -9.373 -9.656 1.00 87.00 91 ALA A O 1
ATOM 720 N N . ILE A 1 92 ? 4.863 -8.328 -8.177 1.00 88.50 92 ILE A N 1
ATOM 721 C CA . ILE A 1 92 ? 4.003 -8.502 -7.006 1.00 88.50 92 ILE A CA 1
ATOM 722 C C . ILE A 1 92 ? 3.222 -7.212 -6.766 1.00 88.50 92 ILE A C 1
ATOM 724 O O . ILE A 1 92 ? 3.792 -6.119 -6.734 1.00 88.50 92 ILE A O 1
ATOM 728 N N . GLU A 1 93 ? 1.909 -7.338 -6.576 1.00 90.56 93 GLU A N 1
ATOM 729 C CA . GLU A 1 93 ? 1.055 -6.225 -6.165 1.00 90.56 93 GLU A CA 1
ATOM 730 C C . GLU A 1 93 ? 1.052 -6.116 -4.632 1.00 90.56 93 GLU A C 1
ATOM 732 O O . GLU A 1 93 ? 0.480 -6.944 -3.921 1.00 90.56 93 GLU A O 1
ATOM 737 N N . TYR A 1 94 ? 1.709 -5.081 -4.113 1.00 91.88 94 TYR A N 1
ATOM 738 C CA . TYR A 1 94 ? 1.803 -4.797 -2.688 1.00 91.88 94 TYR A CA 1
ATOM 739 C C . TYR A 1 94 ? 0.592 -3.988 -2.225 1.00 91.88 94 TYR A C 1
ATOM 741 O O . TYR A 1 94 ? 0.348 -2.866 -2.672 1.00 91.88 94 TYR A O 1
ATOM 749 N N . TYR A 1 95 ? -0.141 -4.525 -1.256 1.00 91.00 95 TYR A N 1
ATOM 750 C CA . TYR A 1 95 ? -1.233 -3.825 -0.590 1.00 91.00 95 TYR A CA 1
ATOM 751 C C . TYR A 1 95 ? -0.734 -2.687 0.302 1.00 91.00 95 TYR A C 1
ATOM 753 O O . TYR A 1 95 ? 0.289 -2.803 0.980 1.00 91.00 95 TYR A O 1
ATOM 761 N N . GLY A 1 96 ? -1.513 -1.609 0.361 1.00 92.44 96 GLY A N 1
ATOM 762 C CA . GLY A 1 96 ? -1.247 -0.477 1.234 1.00 92.44 96 GLY A CA 1
ATOM 763 C C . GLY A 1 96 ? -2.223 0.675 1.023 1.00 92.44 96 GLY A C 1
ATOM 764 O O . GLY A 1 96 ? -3.344 0.481 0.551 1.00 92.44 96 GLY A O 1
ATOM 765 N N . TYR A 1 97 ? -1.801 1.881 1.405 1.00 92.19 97 TYR A N 1
ATOM 766 C CA . TYR A 1 97 ? -2.598 3.102 1.246 1.00 92.19 97 TYR A CA 1
ATOM 767 C C . TYR A 1 97 ? -2.516 3.710 -0.158 1.00 92.19 97 TYR A C 1
ATOM 769 O O . TYR A 1 97 ? -3.407 4.471 -0.541 1.00 92.19 97 TYR A O 1
ATOM 777 N N . PHE A 1 98 ? -1.458 3.412 -0.911 1.00 94.31 98 PHE A N 1
ATOM 778 C CA . PHE A 1 98 ? -1.306 3.872 -2.284 1.00 94.31 98 PHE A CA 1
ATOM 779 C C . PHE A 1 98 ? -1.991 2.899 -3.240 1.00 94.31 98 PHE A C 1
ATOM 781 O O . PHE A 1 98 ? -2.079 1.700 -2.988 1.00 94.31 98 PHE A O 1
ATOM 788 N N . ASP A 1 99 ? -2.496 3.429 -4.345 1.00 93.38 99 ASP A N 1
ATOM 789 C CA . ASP A 1 99 ? -3.029 2.614 -5.428 1.00 93.38 99 ASP A CA 1
ATOM 790 C C . ASP A 1 99 ? -1.851 2.097 -6.257 1.00 93.38 99 ASP A C 1
ATOM 792 O O . ASP A 1 99 ? -1.095 2.901 -6.813 1.00 93.38 99 ASP A O 1
ATOM 796 N N . SER A 1 100 ? -1.679 0.775 -6.314 1.00 93.25 100 SER A N 1
ATOM 797 C CA . SER A 1 100 ? -0.553 0.131 -6.996 1.00 93.25 100 SER A CA 1
ATOM 798 C C . SER A 1 100 ? -0.468 0.515 -8.475 1.00 93.25 100 SER A C 1
ATOM 800 O O . SER A 1 100 ? 0.630 0.652 -9.012 1.00 93.25 100 SER A O 1
ATOM 802 N N . TRP A 1 101 ? -1.610 0.812 -9.103 1.00 93.38 101 TRP A N 1
ATOM 803 C CA . TRP A 1 101 ? -1.722 1.191 -10.512 1.00 93.38 101 TRP A CA 1
ATOM 804 C C . TRP A 1 101 ? -1.696 2.707 -10.731 1.00 93.38 101 TRP A C 1
ATOM 806 O O . TRP A 1 101 ? -2.129 3.196 -11.774 1.00 93.38 101 TRP A O 1
ATOM 816 N N . LYS A 1 102 ? -1.204 3.495 -9.770 1.00 93.88 102 LYS A N 1
ATOM 817 C CA . LYS A 1 102 ? -1.029 4.944 -9.930 1.00 93.88 102 LYS A CA 1
ATOM 818 C C . LYS A 1 102 ? 0.410 5.376 -9.711 1.00 93.88 102 LYS A C 1
ATOM 820 O O . LYS A 1 102 ? 1.137 4.842 -8.881 1.00 93.88 102 LYS A O 1
ATOM 825 N N . CYS A 1 103 ? 0.788 6.413 -10.446 1.00 94.62 103 CYS A N 1
ATOM 826 C CA . CYS A 1 103 ? 2.030 7.141 -10.261 1.00 94.62 103 CYS A CA 1
ATOM 827 C C . CYS A 1 103 ? 1.782 8.387 -9.421 1.00 94.62 103 CYS A C 1
ATOM 829 O O . CYS A 1 103 ? 0.765 9.069 -9.579 1.00 94.62 103 CYS A O 1
ATOM 831 N N . TYR A 1 104 ? 2.735 8.684 -8.548 1.00 95.94 104 TYR A N 1
ATOM 832 C CA . TYR A 1 104 ? 2.662 9.767 -7.584 1.00 95.94 104 TYR A CA 1
ATOM 833 C C . TYR A 1 104 ? 3.863 10.690 -7.716 1.00 95.94 104 TYR A C 1
ATOM 835 O O . TYR A 1 104 ? 4.983 10.231 -7.906 1.00 95.94 104 TYR A O 1
ATOM 843 N N . VAL A 1 105 ? 3.658 11.989 -7.533 1.00 96.06 105 VAL A N 1
ATOM 844 C CA . VAL A 1 105 ? 4.749 12.956 -7.369 1.00 96.06 105 VAL A CA 1
ATOM 845 C C . VAL A 1 105 ? 4.745 13.446 -5.930 1.00 96.06 105 VAL A C 1
ATOM 847 O O . VAL A 1 105 ? 3.685 13.672 -5.338 1.00 96.06 105 VAL A O 1
ATOM 850 N N . TYR A 1 106 ? 5.936 13.580 -5.354 1.00 94.62 106 TYR A N 1
ATOM 851 C CA . TYR A 1 106 ? 6.086 14.157 -4.027 1.00 94.62 106 TYR A CA 1
ATOM 852 C C . TYR A 1 106 ? 5.912 15.675 -4.096 1.00 94.62 106 TYR A C 1
ATOM 854 O O . TYR A 1 106 ? 6.723 16.379 -4.698 1.00 94.62 106 TYR A O 1
ATOM 862 N N . ASP A 1 107 ? 4.848 16.164 -3.471 1.00 94.81 107 ASP A N 1
ATOM 863 C CA . ASP A 1 107 ? 4.569 17.580 -3.306 1.00 94.81 107 ASP A CA 1
ATOM 864 C C . ASP A 1 107 ? 5.048 18.022 -1.922 1.00 94.81 107 ASP A C 1
ATOM 866 O O . ASP A 1 107 ? 4.543 17.570 -0.891 1.00 94.81 107 ASP A O 1
ATOM 870 N N . SER A 1 108 ? 6.052 18.896 -1.907 1.00 94.00 108 SER A N 1
ATOM 871 C CA . SER A 1 108 ? 6.587 19.520 -0.696 1.00 94.00 108 SER A CA 1
ATOM 872 C C . SER A 1 108 ? 5.968 20.890 -0.409 1.00 94.00 108 SER A C 1
ATOM 874 O O . SER A 1 108 ? 6.330 21.532 0.578 1.00 94.00 108 SER A O 1
ATOM 876 N N . THR A 1 109 ? 5.039 21.359 -1.247 1.00 91.56 109 THR A N 1
ATOM 877 C CA . THR A 1 109 ? 4.356 22.633 -1.038 1.00 91.56 109 THR A CA 1
ATOM 878 C C . THR A 1 109 ? 3.236 22.463 -0.003 1.00 91.56 109 THR A C 1
ATOM 880 O O . THR A 1 109 ? 2.297 21.688 -0.163 1.00 91.56 109 THR A O 1
ATOM 883 N N . GLY A 1 110 ? 3.345 23.167 1.127 1.00 90.38 110 GLY A N 1
ATOM 884 C CA . GLY A 1 110 ? 2.384 23.045 2.229 1.00 90.38 110 GLY A CA 1
ATOM 8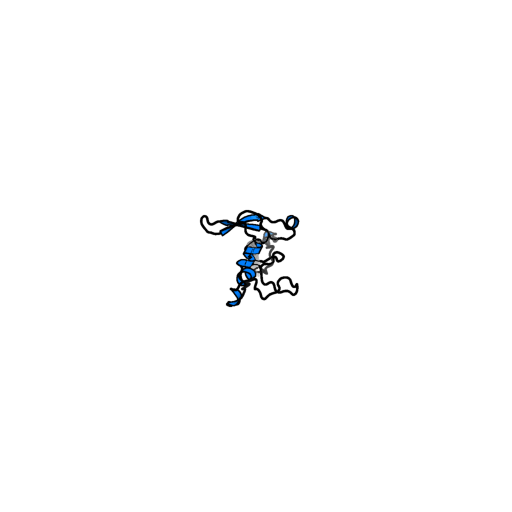85 C C . GLY A 1 110 ? 2.589 21.774 3.063 1.00 90.38 110 GLY A C 1
ATOM 886 O O . GLY A 1 110 ? 3.654 21.588 3.646 1.00 90.38 110 GLY A O 1
ATOM 887 N N . THR A 1 111 ? 1.553 20.935 3.186 1.00 92.81 111 THR A N 1
ATOM 888 C CA . THR A 1 111 ? 1.647 19.654 3.911 1.00 92.81 111 THR A CA 1
ATOM 889 C C . THR A 1 111 ? 2.267 18.595 2.999 1.00 92.81 111 THR A C 1
ATOM 891 O O . THR A 1 111 ? 1.610 18.215 2.026 1.00 92.81 111 THR A O 1
ATOM 894 N N . PRO A 1 112 ? 3.478 18.089 3.303 1.00 93.38 112 PRO A N 1
ATOM 895 C CA . PRO A 1 112 ? 4.188 17.207 2.391 1.00 93.38 112 PRO A CA 1
ATOM 896 C C . PRO A 1 112 ? 3.439 15.896 2.166 1.00 93.38 112 PRO A C 1
ATOM 898 O O . PRO A 1 112 ? 3.055 15.226 3.129 1.00 93.38 112 PRO A O 1
ATOM 901 N N . LYS A 1 113 ? 3.223 15.530 0.902 1.00 93.75 113 LYS A N 1
ATOM 902 C CA . LYS A 1 113 ? 2.447 14.339 0.535 1.00 93.75 113 LYS A CA 1
ATOM 903 C C . LYS A 1 113 ? 2.766 13.856 -0.873 1.00 93.75 113 LYS A C 1
ATOM 905 O O . LYS A 1 113 ? 3.220 14.609 -1.726 1.00 93.75 113 LYS A O 1
ATOM 910 N N . PHE A 1 114 ? 2.444 12.598 -1.132 1.00 95.31 114 PHE A N 1
ATOM 911 C CA . PHE A 1 114 ? 2.422 12.046 -2.480 1.00 95.31 114 PHE A CA 1
ATOM 912 C C . PHE A 1 114 ? 1.061 12.322 -3.126 1.00 95.31 114 PHE A C 1
ATOM 914 O O . PHE A 1 114 ? 0.019 11.978 -2.565 1.00 95.31 114 PHE A O 1
ATOM 921 N N . VAL A 1 115 ? 1.065 12.953 -4.300 1.00 94.94 115 VAL A N 1
ATOM 922 C CA . VAL A 1 115 ? -0.145 13.307 -5.055 1.00 94.94 115 VAL A CA 1
ATOM 923 C C . VAL A 1 115 ? -0.207 12.457 -6.324 1.00 94.94 115 VAL A C 1
ATOM 925 O O . VAL A 1 115 ? 0.790 12.410 -7.046 1.00 94.94 115 VAL A O 1
ATOM 928 N N . PRO A 1 116 ? -1.334 11.779 -6.615 1.00 95.25 116 PRO A N 1
ATOM 929 C CA . PRO A 1 116 ? -1.452 10.961 -7.816 1.00 95.25 116 PRO A CA 1
ATOM 930 C C . PRO A 1 116 ? -1.470 11.847 -9.067 1.00 95.25 116 PRO A C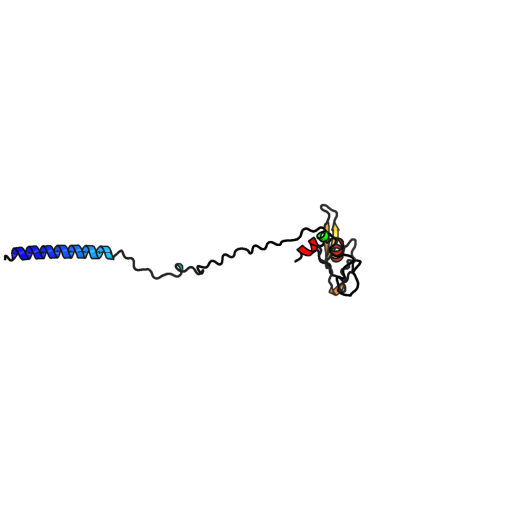 1
ATOM 932 O O . PRO A 1 116 ? -2.237 12.807 -9.139 1.00 95.25 116 PRO A O 1
ATOM 935 N N . THR A 1 117 ? -0.649 11.509 -10.058 1.00 93.31 117 THR A N 1
ATOM 936 C CA . THR A 1 117 ? -0.513 12.264 -11.316 1.00 93.31 117 THR A CA 1
ATOM 937 C C . THR A 1 117 ? -0.990 11.484 -12.534 1.00 93.31 117 THR A C 1
ATOM 939 O O . THR A 1 117 ? -1.556 12.074 -13.453 1.00 93.31 117 THR A O 1
ATOM 942 N N . ARG A 1 118 ? -0.783 10.163 -12.554 1.00 90.44 118 ARG A N 1
ATOM 943 C CA . ARG A 1 118 ? -1.116 9.291 -13.689 1.00 90.44 118 ARG A CA 1
ATOM 944 C C . ARG A 1 118 ? -1.617 7.928 -13.212 1.00 90.44 118 ARG A C 1
ATOM 946 O O . ARG A 1 118 ? -1.185 7.439 -12.174 1.00 90.44 118 ARG A O 1
ATOM 953 N N . VAL A 1 119 ? -2.496 7.312 -14.000 1.00 90.69 119 VAL A N 1
ATOM 954 C CA . VAL A 1 119 ? -2.890 5.901 -13.872 1.00 90.69 119 VAL A CA 1
ATOM 955 C C . VAL A 1 119 ? -2.068 5.052 -14.846 1.00 90.69 119 VAL A C 1
ATOM 957 O O . VAL A 1 119 ? -1.871 5.441 -15.997 1.00 90.69 119 VAL A O 1
ATOM 960 N N . ILE A 1 120 ? -1.581 3.913 -14.374 1.00 88.62 120 ILE A N 1
ATOM 961 C CA . ILE A 1 120 ? -0.904 2.876 -15.147 1.00 88.62 120 ILE A CA 1
ATOM 962 C C . ILE A 1 120 ? -1.976 1.898 -15.628 1.00 88.62 120 ILE A C 1
ATOM 964 O O . ILE A 1 120 ? -2.740 1.378 -14.818 1.00 88.62 120 ILE A O 1
ATOM 968 N N . ASP A 1 121 ? -2.039 1.649 -16.935 1.00 83.25 121 ASP A N 1
ATOM 969 C CA . ASP A 1 121 ? -2.926 0.622 -17.479 1.00 83.25 121 ASP A CA 1
ATOM 970 C C . ASP A 1 121 ? -2.143 -0.699 -17.630 1.00 83.25 121 ASP A C 1
ATOM 972 O O . ASP A 1 121 ? -1.188 -0.745 -18.426 1.00 83.25 121 ASP A O 1
ATOM 976 N N . PRO A 1 122 ? -2.519 -1.772 -16.904 1.00 77.44 122 PRO A N 1
ATOM 977 C CA . PRO A 1 122 ? -1.851 -3.072 -16.978 1.00 77.44 122 PRO A CA 1
ATOM 978 C C . PRO A 1 122 ? -1.761 -3.629 -18.405 1.00 77.44 122 PRO A C 1
ATOM 980 O O . PRO A 1 122 ? -0.760 -4.259 -18.749 1.00 77.44 122 PRO A O 1
ATOM 983 N N . LEU A 1 123 ? -2.743 -3.335 -19.267 1.00 76.94 123 LEU A N 1
ATOM 984 C CA . LEU A 1 123 ? -2.776 -3.797 -20.659 1.00 76.94 123 LEU A CA 1
ATOM 985 C C . LEU A 1 123 ? -1.698 -3.142 -21.526 1.00 76.94 123 LEU A C 1
ATOM 987 O O . LEU A 1 123 ? -1.214 -3.745 -22.480 1.00 76.94 123 LEU A O 1
ATOM 991 N N . THR A 1 124 ? -1.326 -1.904 -21.203 1.00 73.88 124 THR A N 1
ATOM 992 C CA . THR A 1 124 ? -0.325 -1.140 -21.966 1.00 73.88 124 THR A CA 1
ATOM 993 C C . THR A 1 124 ? 1.091 -1.330 -21.442 1.00 73.88 124 THR A C 1
ATOM 995 O O . THR A 1 124 ? 2.050 -1.210 -22.200 1.00 73.88 124 THR A O 1
ATOM 998 N N . THR A 1 125 ? 1.214 -1.650 -20.153 1.00 68.75 125 THR A N 1
ATOM 999 C CA . THR A 1 125 ? 2.494 -1.679 -19.434 1.00 68.75 125 THR A CA 1
ATOM 1000 C C . THR A 1 125 ? 2.958 -3.098 -19.112 1.00 68.75 125 THR A C 1
ATOM 1002 O O . THR A 1 125 ? 4.022 -3.262 -18.534 1.00 68.75 125 THR A O 1
ATOM 1005 N N . GLY A 1 126 ? 2.191 -4.128 -19.488 1.00 70.25 126 GLY A N 1
ATOM 1006 C CA . GLY A 1 126 ? 2.579 -5.531 -19.323 1.00 70.25 126 GLY A CA 1
ATOM 1007 C C . GLY A 1 126 ? 2.597 -6.004 -17.867 1.00 70.25 126 GLY A C 1
ATOM 1008 O O . GLY A 1 126 ? 3.480 -6.768 -17.502 1.00 70.25 126 GLY A O 1
ATOM 1009 N N . ASN A 1 127 ? 1.646 -5.543 -17.044 1.00 66.50 127 ASN A N 1
ATOM 1010 C CA . ASN A 1 127 ? 1.604 -5.765 -15.586 1.00 66.50 127 ASN A CA 1
ATOM 1011 C C . ASN A 1 127 ? 2.821 -5.235 -14.807 1.00 66.50 127 ASN A C 1
ATOM 1013 O O . ASN A 1 127 ? 3.060 -5.653 -13.678 1.00 66.50 127 ASN A O 1
ATOM 1017 N N . HIS A 1 128 ? 3.562 -4.291 -15.383 1.00 76.50 128 HIS A N 1
ATOM 1018 C CA . HIS A 1 128 ? 4.611 -3.584 -14.665 1.00 76.50 128 HIS A CA 1
ATOM 1019 C C . HIS A 1 128 ? 4.042 -2.346 -13.976 1.00 76.50 128 HIS A C 1
ATOM 1021 O O . HIS A 1 128 ? 3.392 -1.517 -14.619 1.00 76.50 128 HIS A O 1
ATOM 1027 N N . HIS A 1 129 ? 4.333 -2.167 -12.688 1.00 87.88 129 HIS A N 1
ATOM 1028 C CA . HIS A 1 129 ? 3.889 -1.006 -11.908 1.00 87.88 129 HIS A CA 1
ATOM 1029 C C . HIS A 1 129 ? 4.821 0.199 -12.120 1.00 87.88 129 HIS A C 1
ATOM 1031 O O . HIS A 1 129 ? 4.985 1.054 -11.247 1.00 87.88 129 HIS A O 1
ATOM 1037 N N . TYR A 1 130 ? 5.470 0.272 -13.282 1.00 86.44 130 TYR A N 1
ATOM 1038 C CA . TYR A 1 130 ? 6.538 1.215 -13.571 1.00 86.44 130 TYR A CA 1
ATOM 1039 C C . TYR A 1 130 ? 6.018 2.624 -13.900 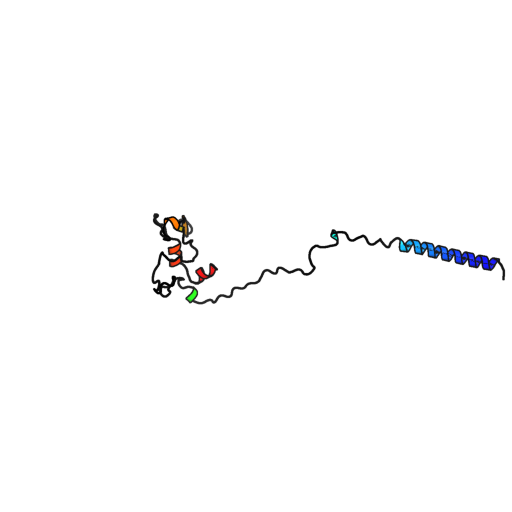1.00 86.44 130 TYR A C 1
ATOM 1041 O O . TYR A 1 130 ? 5.117 2.815 -14.720 1.00 86.44 130 TYR A O 1
ATOM 1049 N N . CYS A 1 131 ? 6.665 3.637 -13.319 1.00 89.00 131 CYS A N 1
ATOM 1050 C CA . CYS A 1 131 ? 6.419 5.048 -13.610 1.00 89.00 131 CYS A CA 1
ATOM 1051 C C . CYS A 1 131 ? 7.637 5.670 -14.299 1.00 89.00 131 CYS A C 1
ATOM 1053 O O . CYS A 1 131 ? 8.684 5.832 -13.682 1.00 89.00 131 CYS A O 1
ATOM 1055 N N . GLY A 1 132 ? 7.495 6.032 -15.578 1.00 84.06 132 GLY A N 1
ATOM 1056 C CA . GLY A 1 132 ? 8.577 6.622 -16.381 1.00 84.06 132 GLY A CA 1
ATOM 1057 C C . GLY A 1 132 ? 8.594 8.154 -16.442 1.00 84.06 132 GLY A C 1
ATOM 1058 O O . GLY A 1 132 ? 9.427 8.721 -17.148 1.00 84.06 132 GLY A O 1
ATOM 1059 N N . GLY A 1 133 ? 7.662 8.843 -15.776 1.00 85.56 133 GLY A N 1
ATOM 1060 C CA . GLY A 1 133 ? 7.601 10.303 -15.775 1.00 85.56 133 GLY A CA 1
ATOM 1061 C C . GLY A 1 133 ? 8.616 10.945 -14.826 1.00 85.56 133 GLY A C 1
ATOM 1062 O O . GLY A 1 133 ? 9.209 10.305 -13.960 1.00 85.56 133 GLY A O 1
ATOM 1063 N N . THR A 1 134 ? 8.831 12.250 -14.987 1.00 88.50 134 THR A N 1
ATOM 1064 C CA . THR A 1 134 ? 9.797 13.005 -14.180 1.00 88.50 134 THR A CA 1
ATOM 1065 C C . THR A 1 134 ? 9.355 13.093 -12.716 1.00 88.50 134 THR A C 1
ATOM 1067 O O . THR A 1 134 ? 8.278 13.607 -12.431 1.00 88.50 134 THR A O 1
ATOM 1070 N N . ASN A 1 135 ? 10.223 12.662 -11.792 1.00 90.88 135 ASN A N 1
ATOM 1071 C CA . ASN A 1 135 ? 9.993 12.666 -10.336 1.00 90.88 135 ASN A CA 1
ATOM 1072 C C . ASN A 1 135 ? 8.768 11.857 -9.881 1.00 90.88 135 ASN A C 1
ATOM 1074 O O . ASN A 1 135 ? 8.198 12.131 -8.821 1.00 90.88 135 ASN A O 1
ATOM 1078 N N . GLU A 1 136 ? 8.361 10.875 -10.680 1.00 93.38 136 GLU A N 1
ATOM 1079 C CA . GLU A 1 136 ? 7.259 9.996 -10.331 1.00 93.38 136 GLU A CA 1
ATOM 1080 C C . GLU A 1 136 ? 7.722 8.781 -9.534 1.00 93.38 136 GLU A C 1
ATOM 1082 O O . GLU A 1 136 ? 8.794 8.222 -9.753 1.00 93.38 136 GLU A O 1
ATOM 1087 N N . TRP A 1 137 ? 6.847 8.350 -8.641 1.00 93.94 137 TRP A N 1
ATOM 1088 C CA . TRP A 1 137 ? 6.981 7.175 -7.804 1.00 93.94 137 TRP A CA 1
ATOM 1089 C C . TRP A 1 137 ? 5.825 6.230 -8.098 1.00 93.94 137 TRP A C 1
ATOM 1091 O O . TRP A 1 137 ? 4.676 6.663 -8.210 1.00 93.94 137 TRP A O 1
ATOM 1101 N N . SER A 1 138 ? 6.122 4.939 -8.204 1.00 93.75 138 SER A N 1
ATOM 1102 C CA . SER A 1 138 ? 5.094 3.904 -8.302 1.00 93.75 138 SER A CA 1
ATOM 1103 C C . SER A 1 138 ? 4.347 3.770 -6.983 1.00 93.75 138 SER A C 1
ATOM 1105 O O . SER A 1 138 ? 4.975 3.650 -5.931 1.00 93.75 138 SER A O 1
ATOM 1107 N N . GLY A 1 139 ? 3.015 3.756 -7.028 1.00 94.88 139 GLY A N 1
ATOM 1108 C CA . GLY A 1 139 ? 2.198 3.463 -5.854 1.00 94.88 139 GLY A CA 1
ATOM 1109 C C . GLY A 1 139 ? 2.505 2.085 -5.269 1.00 94.88 139 GLY A C 1
ATOM 1110 O O . GLY A 1 139 ? 2.586 1.950 -4.050 1.00 94.88 139 GLY A O 1
ATOM 1111 N N . ASN A 1 140 ? 2.797 1.101 -6.125 1.00 94.38 140 ASN A N 1
ATOM 1112 C CA . ASN A 1 140 ? 3.182 -0.244 -5.703 1.00 94.38 140 ASN A CA 1
ATOM 1113 C C . ASN A 1 140 ? 4.494 -0.228 -4.904 1.00 94.38 140 ASN A C 1
ATOM 1115 O O . ASN A 1 140 ? 4.593 -0.795 -3.816 1.00 94.38 140 ASN A O 1
ATOM 1119 N N . PHE A 1 141 ? 5.486 0.515 -5.401 1.00 93.75 141 PHE A N 1
ATOM 1120 C CA . PHE A 1 141 ? 6.755 0.705 -4.702 1.00 93.75 141 PHE A CA 1
ATOM 1121 C C . PHE A 1 141 ? 6.583 1.445 -3.367 1.00 93.75 141 PHE A C 1
ATOM 1123 O O . PHE A 1 141 ? 7.192 1.073 -2.365 1.00 93.75 141 PHE A O 1
ATOM 1130 N N . LEU A 1 142 ? 5.733 2.476 -3.322 1.00 95.00 142 LEU A N 1
ATOM 1131 C CA . LEU A 1 142 ? 5.450 3.205 -2.084 1.00 95.00 142 LEU A CA 1
ATOM 1132 C C . LEU A 1 142 ? 4.770 2.311 -1.040 1.00 95.00 142 LEU A C 1
ATOM 1134 O O . LEU A 1 142 ? 5.088 2.426 0.145 1.00 95.00 142 LEU A O 1
ATOM 1138 N N . ASN A 1 143 ? 3.884 1.403 -1.458 1.00 94.44 143 ASN A N 1
ATOM 1139 C CA . ASN A 1 143 ? 3.295 0.408 -0.563 1.00 94.44 143 ASN A CA 1
ATOM 1140 C C . ASN A 1 143 ? 4.364 -0.536 0.001 1.00 94.44 143 ASN A C 1
ATOM 1142 O O . ASN A 1 143 ? 4.449 -0.697 1.216 1.00 94.44 143 ASN A O 1
ATOM 1146 N N . TRP A 1 144 ? 5.229 -1.096 -0.847 1.00 93.50 144 TRP A N 1
ATOM 1147 C CA . TRP A 1 144 ? 6.328 -1.949 -0.388 1.00 93.50 144 TRP A CA 1
ATOM 1148 C C . TRP A 1 144 ? 7.233 -1.245 0.636 1.00 93.50 144 TRP A C 1
ATOM 1150 O O . TRP A 1 144 ? 7.545 -1.806 1.683 1.00 93.50 144 TRP A O 1
ATOM 1160 N N . LEU A 1 145 ? 7.601 0.011 0.363 1.00 93.94 145 LEU A N 1
ATOM 1161 C CA . LEU A 1 145 ? 8.552 0.769 1.176 1.00 93.94 145 LEU A CA 1
ATOM 1162 C C . LEU A 1 145 ? 7.983 1.249 2.521 1.00 93.94 145 LEU A C 1
ATOM 1164 O O . LEU A 1 145 ? 8.734 1.384 3.485 1.00 93.94 145 LEU A O 1
ATOM 1168 N N . SER A 1 146 ? 6.695 1.603 2.576 1.00 93.44 146 SER A N 1
ATOM 1169 C CA . SER A 1 146 ? 6.143 2.369 3.707 1.00 93.44 146 SER A CA 1
ATOM 1170 C C . SER A 1 146 ? 5.138 1.619 4.575 1.00 93.44 146 SER A C 1
ATOM 1172 O O . SER A 1 146 ? 4.804 2.109 5.655 1.00 93.44 146 SER A O 1
ATOM 1174 N N . MET A 1 147 ? 4.636 0.462 4.138 1.00 93.75 147 MET A N 1
ATOM 1175 C CA . MET A 1 147 ? 3.588 -0.240 4.878 1.00 93.75 147 MET A CA 1
ATOM 1176 C C . MET A 1 147 ? 4.146 -1.031 6.060 1.00 93.75 147 MET A C 1
ATOM 1178 O O . MET A 1 147 ? 5.080 -1.822 5.922 1.00 93.75 147 MET A O 1
ATOM 1182 N N . SER A 1 148 ? 3.500 -0.882 7.219 1.00 92.62 148 SER A N 1
ATOM 1183 C CA . SER A 1 148 ? 3.651 -1.811 8.340 1.00 92.62 148 SER A CA 1
ATOM 1184 C C . SER A 1 148 ? 2.614 -2.933 8.272 1.00 92.62 148 SER A C 1
ATOM 1186 O O . SER A 1 148 ? 1.569 -2.799 7.626 1.00 92.62 148 SER A O 1
ATOM 1188 N N . ARG A 1 149 ? 2.843 -4.036 8.994 1.00 90.00 149 ARG A N 1
ATOM 1189 C CA . ARG A 1 149 ? 1.853 -5.130 9.085 1.00 90.00 149 ARG A CA 1
ATOM 1190 C C . ARG A 1 149 ? 0.496 -4.641 9.607 1.00 90.00 149 ARG A C 1
ATOM 1192 O O . ARG A 1 149 ? -0.540 -5.089 9.125 1.00 90.00 149 ARG A O 1
ATOM 1199 N N . MET A 1 150 ? 0.483 -3.682 10.539 1.00 89.44 150 MET A N 1
ATOM 1200 C CA . MET A 1 150 ? -0.754 -3.043 11.009 1.00 89.44 150 MET A CA 1
ATOM 1201 C C . MET A 1 150 ? -1.485 -2.247 9.925 1.00 89.44 150 MET A C 1
ATOM 1203 O O . MET A 1 150 ? -2.708 -2.135 9.995 1.00 89.44 150 MET A O 1
ATOM 1207 N N . ASP A 1 151 ? -0.776 -1.654 8.967 1.00 90.44 151 ASP A N 1
ATOM 1208 C CA . ASP A 1 151 ? -1.406 -0.859 7.909 1.00 90.44 151 ASP A CA 1
ATOM 1209 C C . ASP A 1 151 ? -2.118 -1.754 6.896 1.00 90.44 151 ASP A C 1
ATOM 1211 O O . ASP A 1 151 ? -3.266 -1.484 6.543 1.00 90.44 151 ASP A O 1
ATOM 1215 N N . VAL A 1 152 ? -1.496 -2.873 6.519 1.00 88.38 152 VAL A N 1
ATOM 1216 C CA . VAL A 1 152 ? -2.100 -3.858 5.607 1.00 88.38 152 VAL A CA 1
ATOM 1217 C C . VAL A 1 152 ? -3.337 -4.515 6.230 1.00 88.38 152 VAL A C 1
ATOM 1219 O O . VAL A 1 152 ? -4.343 -4.700 5.548 1.00 88.38 152 VAL A O 1
ATOM 1222 N N . LEU A 1 153 ? -3.330 -4.776 7.543 1.00 86.19 153 LEU A N 1
ATOM 1223 C CA . LEU A 1 153 ? -4.490 -5.331 8.258 1.00 86.19 153 LEU A CA 1
ATOM 1224 C C . LEU A 1 153 ? -5.737 -4.431 8.241 1.00 86.19 153 LEU A C 1
ATOM 1226 O O . LEU A 1 153 ? -6.824 -4.922 8.517 1.00 86.19 153 LEU A O 1
ATOM 1230 N N . LYS A 1 154 ? -5.624 -3.134 7.932 1.00 82.62 154 LYS A N 1
ATOM 1231 C CA . LYS A 1 154 ? -6.793 -2.236 7.829 1.00 82.62 154 LYS A CA 1
ATOM 1232 C C . LYS A 1 154 ? -7.502 -2.317 6.478 1.00 82.62 154 LYS A C 1
ATOM 1234 O O . LYS A 1 154 ? -8.538 -1.682 6.303 1.00 82.62 154 LYS A O 1
ATOM 1239 N N . LYS A 1 155 ? -6.911 -3.001 5.494 1.00 74.56 155 LYS A N 1
ATOM 1240 C CA . LYS A 1 155 ? -7.456 -3.085 4.134 1.00 74.56 155 LYS A CA 1
ATOM 1241 C C . LYS A 1 155 ? -8.632 -4.064 4.020 1.00 74.56 155 LYS A C 1
ATOM 1243 O O . LYS A 1 155 ? -9.405 -3.941 3.059 1.00 74.56 155 LYS A O 1
ATOM 1248 N N . VAL A 1 156 ? -8.715 -5.021 4.948 1.00 59.31 156 VAL A N 1
ATOM 1249 C CA . VAL A 1 156 ? -9.794 -6.016 5.083 1.00 59.31 156 VAL A CA 1
ATOM 1250 C C . VAL A 1 156 ? -10.981 -5.448 5.847 1.00 59.31 156 VAL A C 1
ATOM 1252 O O . VAL A 1 156 ? -12.112 -5.764 5.426 1.00 59.31 156 VAL A O 1
#

Foldseek 3Di:
DDPVVVVVVVVVVVVVVVVVVVVVVVVPVPPPDPDDDDPVNDDPDDPPPPVPPPDPDDDDDDDDPQQQDQQQDQADDPPPPPDGCNDDDQLDQADFDFDQQFKWAFDPPDPTDTDTDDGHDCVVVVSGQDDPDDRIDGSSVCRNVPDGNNRRVVVD